Protein AF-A0AAD7HUF7-F1 (afdb_monomer_lite)

Secondary structure (DSSP, 8-state):
-EEE-S---TT--GGGGS-S-SSS-EEE--S-GGGGGGS---PPPPPPHHHHHHHHHHHTT-S-GGGGHHHHHHHHHHTTT-HHHHHHHHHHH-

pLDDT: mean 93.57, std 5.01, range [73.69, 98.06]

Sequence (94 aa):
LLFFDNADDPKMNLNKFFPLCNHGSIIITSRNPGLRVYGEHSPVSDMEEIDAVILLLQSAANKTFEQNLEVAAKIVEELYYLPLAIAQAGAFIS

InterPro domains:
  IPR027417 P-loop containing nucleoside triphosphate hydrolase [SSF52540] (1-93)

Radius of gyration: 18.72 Å; chains: 1; bounding box: 40×18×50 Å

Organism: NCBI:txid1033252

Structure (mmCIF, N/CA/C/O backbone):
data_AF-A0AAD7HUF7-F1
#
_entry.id   AF-A0AAD7HUF7-F1
#
loop_
_atom_site.group_PDB
_atom_site.id
_atom_site.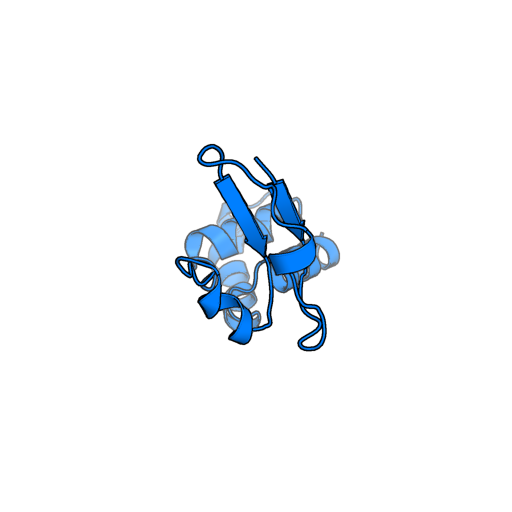type_symbol
_atom_site.label_atom_id
_atom_site.label_alt_id
_atom_site.label_comp_id
_atom_site.label_asym_id
_atom_site.label_entity_id
_atom_site.label_seq_id
_atom_site.pdbx_PDB_ins_code
_atom_site.Cartn_x
_atom_site.Cartn_y
_atom_site.Cartn_z
_atom_site.occupancy
_atom_site.B_iso_or_equiv
_atom_site.auth_seq_id
_atom_site.auth_comp_id
_atom_site.auth_asym_id
_atom_site.auth_atom_id
_atom_site.pdbx_PDB_model_num
ATOM 1 N N . LEU A 1 1 ? 16.411 9.950 -9.266 1.00 93.38 1 LEU A N 1
ATOM 2 C CA . LEU A 1 1 ? 15.223 9.202 -8.808 1.00 93.38 1 LEU A CA 1
ATOM 3 C C . LEU A 1 1 ? 14.046 9.684 -9.635 1.00 93.38 1 LEU A C 1
ATOM 5 O O . LEU A 1 1 ? 13.879 10.893 -9.738 1.00 93.38 1 LEU A O 1
ATOM 9 N N . LEU A 1 2 ? 13.298 8.773 -10.250 1.00 95.62 2 LEU A N 1
ATOM 10 C CA . LEU A 1 2 ? 12.084 9.062 -11.017 1.00 95.62 2 LEU A CA 1
ATOM 11 C C . LEU A 1 2 ? 10.931 8.239 -10.436 1.00 95.62 2 LEU A C 1
ATOM 13 O O . LEU A 1 2 ? 11.134 7.080 -10.077 1.00 95.62 2 LEU A O 1
ATOM 17 N N . PHE A 1 3 ? 9.746 8.836 -10.337 1.00 96.50 3 PHE A N 1
ATOM 18 C CA . PHE A 1 3 ? 8.558 8.185 -9.796 1.00 96.50 3 PHE A CA 1
ATOM 19 C C . PHE A 1 3 ? 7.442 8.195 -10.838 1.00 96.50 3 PHE A C 1
ATOM 21 O O . PHE A 1 3 ? 7.090 9.257 -11.352 1.00 96.50 3 PHE A O 1
ATOM 28 N N . PHE A 1 4 ? 6.894 7.023 -11.135 1.00 96.75 4 PHE A N 1
ATOM 29 C CA . PHE A 1 4 ? 5.648 6.882 -11.875 1.00 96.75 4 PHE A CA 1
ATOM 30 C C . PHE A 1 4 ? 4.569 6.479 -10.884 1.00 96.75 4 PHE A C 1
ATOM 32 O O . PHE A 1 4 ? 4.565 5.344 -10.411 1.00 96.75 4 PHE A O 1
ATOM 39 N N . ASP A 1 5 ? 3.688 7.423 -10.561 1.00 96.06 5 ASP A N 1
ATOM 40 C CA . ASP A 1 5 ? 2.573 7.160 -9.661 1.00 96.06 5 ASP A CA 1
ATOM 41 C C . ASP A 1 5 ? 1.352 6.648 -10.426 1.00 96.06 5 ASP A C 1
ATOM 43 O O . ASP A 1 5 ? 1.012 7.206 -11.472 1.00 96.06 5 ASP A O 1
ATOM 47 N N . ASN A 1 6 ? 0.669 5.637 -9.888 1.00 95.88 6 ASN A N 1
ATOM 48 C CA . ASN A 1 6 ? -0.601 5.120 -10.409 1.00 95.88 6 ASN A CA 1
ATOM 49 C C . ASN A 1 6 ? -0.567 4.809 -11.921 1.00 95.88 6 ASN A C 1
ATOM 51 O O . ASN A 1 6 ? -1.483 5.165 -12.668 1.00 95.88 6 ASN A O 1
ATOM 55 N N . ALA A 1 7 ? 0.502 4.159 -12.394 1.00 96.56 7 ALA A N 1
ATOM 56 C CA . ALA A 1 7 ? 0.754 3.887 -13.812 1.00 96.56 7 ALA A CA 1
ATOM 57 C C . ALA A 1 7 ? -0.125 2.750 -14.379 1.00 96.56 7 ALA A C 1
ATOM 59 O O . ALA A 1 7 ? 0.355 1.751 -14.899 1.00 96.56 7 ALA A O 1
ATOM 60 N N . ASP A 1 8 ? -1.441 2.875 -14.266 1.00 96.12 8 ASP A N 1
ATOM 61 C CA . ASP A 1 8 ? -2.356 1.74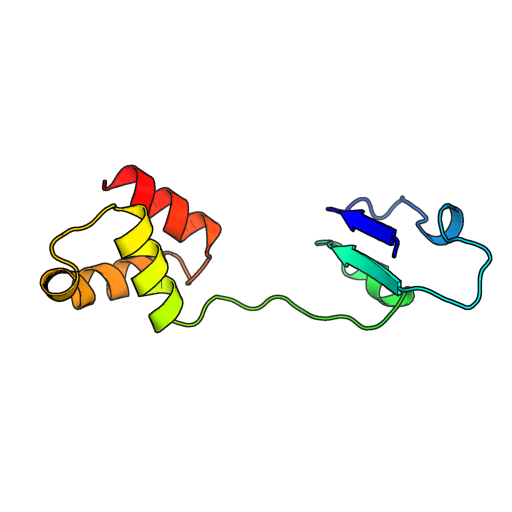2 -14.425 1.00 96.12 8 ASP A CA 1
ATOM 62 C C . ASP A 1 8 ? -2.795 1.463 -15.864 1.00 96.12 8 ASP A C 1
ATOM 64 O O . ASP A 1 8 ? -3.291 0.371 -16.139 1.00 96.12 8 ASP A O 1
ATOM 68 N N . ASP A 1 9 ? -2.624 2.412 -16.789 1.00 95.56 9 ASP A N 1
ATOM 69 C CA . ASP A 1 9 ? -3.041 2.237 -18.183 1.00 95.56 9 ASP A CA 1
ATOM 70 C C . ASP A 1 9 ? -2.145 1.206 -18.900 1.00 95.56 9 ASP A C 1
ATOM 72 O O . ASP A 1 9 ? -0.978 1.497 -19.183 1.00 95.56 9 ASP A O 1
ATOM 76 N N . PRO A 1 10 ? -2.666 0.020 -19.279 1.00 92.31 10 PRO A N 1
ATOM 77 C CA . PRO A 1 10 ? -1.872 -1.010 -19.945 1.00 92.31 10 PRO A CA 1
ATOM 78 C C . PRO A 1 10 ? -1.413 -0.613 -21.354 1.00 92.31 10 PRO A C 1
ATOM 80 O O . PRO A 1 10 ? -0.551 -1.280 -21.924 1.00 92.31 10 PRO A O 1
ATOM 83 N N . LYS A 1 11 ? -1.973 0.451 -21.941 1.00 93.31 11 LYS A N 1
ATOM 84 C CA . LYS A 1 11 ? -1.553 0.976 -23.247 1.00 93.31 11 LYS A CA 1
ATOM 85 C C . LYS A 1 11 ? -0.365 1.933 -23.137 1.00 93.31 11 LYS A C 1
ATOM 87 O O . LYS A 1 11 ? 0.248 2.259 -24.157 1.00 93.31 11 LYS A O 1
ATOM 92 N N . MET A 1 12 ? -0.033 2.397 -21.932 1.00 91.94 12 MET A N 1
ATOM 93 C CA . MET A 1 12 ? 1.065 3.328 -21.720 1.00 91.94 12 MET A CA 1
ATOM 94 C C . MET A 1 12 ? 2.411 2.595 -21.777 1.00 91.94 12 MET A C 1
ATOM 96 O O . MET A 1 12 ? 2.713 1.724 -20.968 1.00 91.94 12 MET A O 1
ATOM 100 N N . ASN A 1 13 ? 3.261 2.984 -22.728 1.00 92.19 13 ASN A N 1
ATOM 101 C CA . ASN A 1 13 ? 4.629 2.478 -22.818 1.00 92.19 13 ASN A CA 1
ATOM 102 C C . ASN A 1 13 ? 5.576 3.353 -21.981 1.00 92.19 13 ASN A C 1
ATOM 104 O O . ASN A 1 13 ? 6.063 4.376 -22.475 1.00 92.19 13 ASN A O 1
ATOM 108 N N . LEU A 1 14 ? 5.843 2.937 -20.738 1.00 94.56 14 LEU A N 1
ATOM 109 C CA . LEU A 1 14 ? 6.667 3.699 -19.792 1.00 94.56 14 LEU A CA 1
ATOM 110 C C . LEU A 1 14 ? 8.125 3.865 -20.238 1.00 94.56 14 LEU A C 1
ATOM 112 O O . LEU A 1 14 ? 8.725 4.897 -19.941 1.00 94.56 14 LEU A O 1
ATOM 116 N N . ASN A 1 15 ? 8.672 2.928 -21.024 1.00 92.44 15 ASN A N 1
ATOM 117 C CA . ASN A 1 15 ? 10.059 2.993 -21.510 1.00 92.44 15 ASN A CA 1
ATOM 118 C C . ASN A 1 15 ? 10.383 4.303 -22.235 1.00 92.44 15 ASN A C 1
ATOM 120 O O . ASN A 1 15 ? 11.528 4.743 -22.231 1.00 92.44 15 ASN A O 1
ATOM 124 N N . LYS A 1 16 ? 9.388 4.937 -22.868 1.00 94.69 16 LYS A N 1
ATOM 125 C CA . LYS A 1 16 ? 9.573 6.205 -23.591 1.00 94.69 16 LYS A CA 1
ATOM 126 C C . LYS A 1 16 ? 9.964 7.369 -22.680 1.00 94.69 16 LYS A C 1
ATOM 128 O O . LYS A 1 16 ? 10.475 8.369 -23.170 1.00 94.69 16 LYS A O 1
ATOM 133 N N . PHE A 1 17 ? 9.703 7.242 -21.385 1.00 94.06 17 PHE A N 1
ATOM 134 C CA . PHE A 1 17 ? 9.978 8.259 -20.379 1.00 94.06 17 PHE A CA 1
ATOM 135 C C . PHE A 1 17 ? 11.208 7.917 -19.530 1.00 94.06 17 PHE A C 1
ATOM 137 O O . PHE A 1 17 ? 11.564 8.686 -18.638 1.00 94.06 17 PHE A O 1
ATOM 144 N N . PHE A 1 18 ? 11.854 6.771 -19.773 1.00 95.19 18 PHE A N 1
ATOM 145 C CA . PHE A 1 18 ? 13.028 6.374 -19.006 1.00 95.19 18 PHE A CA 1
ATOM 146 C C . PHE A 1 18 ? 14.231 7.237 -19.408 1.00 95.19 18 PHE A C 1
ATOM 148 O O . PHE A 1 18 ? 14.476 7.442 -20.601 1.00 95.19 18 PHE A O 1
ATOM 155 N N . PRO A 1 19 ? 14.996 7.757 -18.435 1.00 94.69 19 PRO A N 1
ATOM 156 C CA . PRO A 1 19 ? 16.182 8.537 -18.731 1.00 94.69 19 PRO A CA 1
ATOM 157 C C . PRO A 1 19 ? 17.262 7.650 -19.358 1.00 94.69 19 PRO A C 1
ATOM 159 O O . PRO A 1 19 ? 17.474 6.508 -18.952 1.00 94.69 19 PRO A O 1
ATOM 162 N N . LEU A 1 20 ? 17.993 8.201 -20.326 1.00 92.88 20 LEU A N 1
ATOM 163 C CA . LEU A 1 20 ? 19.161 7.556 -20.925 1.00 92.88 20 LEU A CA 1
ATOM 164 C C . LEU A 1 20 ? 20.381 7.720 -20.003 1.00 92.88 20 LEU A C 1
ATOM 166 O O . LEU A 1 20 ? 21.332 8.431 -20.324 1.00 92.88 20 LEU A O 1
ATOM 170 N N . CYS A 1 21 ? 20.337 7.102 -18.826 1.00 90.81 21 CYS A N 1
ATOM 171 C CA . CYS A 1 21 ? 21.437 7.081 -17.867 1.00 90.81 21 CYS A CA 1
ATOM 172 C C . CYS A 1 21 ? 21.599 5.693 -17.238 1.00 90.81 21 CYS A C 1
ATOM 174 O O . CYS A 1 21 ? 20.690 4.870 -17.242 1.00 90.81 21 CYS A O 1
ATOM 176 N N . ASN A 1 22 ? 22.784 5.431 -16.692 1.00 89.44 22 ASN A N 1
ATOM 177 C CA . ASN A 1 22 ? 23.132 4.183 -16.007 1.00 89.44 22 ASN A CA 1
ATOM 178 C C . ASN A 1 22 ? 23.054 4.296 -14.474 1.00 89.44 22 ASN A C 1
ATOM 180 O O . ASN A 1 22 ? 23.568 3.434 -13.766 1.00 89.44 22 ASN A O 1
ATOM 184 N N . HIS A 1 23 ? 22.483 5.386 -13.962 1.00 93.56 23 HIS A N 1
ATOM 185 C CA . HIS A 1 23 ? 22.428 5.690 -12.538 1.00 93.56 23 HIS A CA 1
ATOM 186 C C . HIS A 1 23 ? 21.056 6.235 -12.142 1.00 93.56 23 HIS A C 1
ATOM 188 O O . HIS A 1 23 ? 20.350 6.845 -12.944 1.00 93.56 23 HIS A O 1
ATOM 194 N N . GLY A 1 24 ? 20.729 6.074 -10.861 1.00 93.06 24 GLY A N 1
ATOM 195 C CA . GLY A 1 24 ? 19.443 6.452 -10.289 1.00 93.06 24 GLY A CA 1
ATOM 196 C C . GLY A 1 24 ? 18.435 5.306 -10.304 1.00 93.06 24 GLY A C 1
ATOM 197 O O . GLY A 1 24 ? 18.617 4.299 -10.978 1.00 93.06 24 GLY A O 1
ATOM 198 N N . SER A 1 25 ? 17.372 5.480 -9.526 1.00 94.75 25 SER A N 1
ATOM 199 C CA . SER A 1 25 ? 16.293 4.499 -9.402 1.00 94.75 25 SER A CA 1
ATOM 200 C C . SER A 1 25 ? 15.013 5.026 -10.039 1.00 94.75 25 SER A C 1
ATOM 202 O O . SER A 1 25 ? 14.758 6.237 -10.023 1.00 94.75 25 SER A O 1
ATOM 204 N N . ILE A 1 26 ? 14.208 4.106 -10.562 1.00 95.88 26 ILE A N 1
ATOM 205 C CA . ILE A 1 26 ? 12.831 4.347 -10.983 1.00 95.88 26 ILE A CA 1
ATOM 206 C C . ILE A 1 26 ? 11.941 3.562 -10.024 1.00 95.88 26 ILE A C 1
ATOM 208 O O . ILE A 1 26 ? 12.177 2.376 -9.808 1.00 95.88 26 ILE A O 1
ATOM 212 N N . ILE A 1 27 ? 10.945 4.221 -9.444 1.00 96.94 27 ILE A N 1
ATOM 213 C CA . ILE A 1 27 ? 9.902 3.566 -8.654 1.00 96.94 27 ILE A CA 1
ATOM 214 C C . ILE A 1 27 ? 8.592 3.727 -9.414 1.00 96.94 27 ILE A C 1
ATOM 216 O O . ILE A 1 27 ? 8.274 4.816 -9.892 1.00 96.94 27 ILE A O 1
ATOM 220 N N . ILE A 1 28 ? 7.859 2.629 -9.547 1.00 96.94 28 ILE A N 1
ATOM 221 C CA . ILE A 1 28 ? 6.584 2.574 -10.255 1.00 96.94 28 ILE A CA 1
ATOM 222 C C . ILE A 1 28 ? 5.553 2.019 -9.279 1.00 96.94 28 ILE A C 1
ATOM 224 O O . ILE A 1 28 ? 5.696 0.886 -8.823 1.00 96.94 28 ILE A O 1
ATOM 228 N N . THR A 1 29 ? 4.518 2.793 -8.967 1.00 97.12 29 THR A N 1
ATOM 229 C CA . THR A 1 29 ? 3.332 2.293 -8.262 1.00 97.12 29 THR A CA 1
ATOM 230 C C . THR A 1 29 ? 2.239 2.030 -9.288 1.00 97.12 29 THR A C 1
ATOM 232 O O . THR A 1 29 ? 1.970 2.850 -10.170 1.00 97.12 29 THR A O 1
ATOM 235 N N . SER A 1 30 ? 1.632 0.845 -9.236 1.00 96.06 30 SER A N 1
ATOM 236 C CA . SER A 1 30 ? 0.562 0.486 -10.161 1.00 96.06 30 SER A CA 1
ATOM 237 C C . SER A 1 30 ? -0.233 -0.732 -9.697 1.00 96.06 30 SER A C 1
ATOM 239 O O . SER A 1 30 ? 0.290 -1.620 -9.028 1.00 96.06 30 SER A O 1
ATOM 241 N N . ARG A 1 31 ? -1.491 -0.796 -10.133 1.00 95.19 31 ARG A N 1
ATOM 242 C CA . ARG A 1 31 ? -2.370 -1.971 -10.108 1.00 95.19 31 ARG A CA 1
ATOM 243 C C . ARG A 1 31 ? -2.220 -2.850 -11.356 1.00 95.19 31 ARG A C 1
ATOM 245 O O . ARG A 1 31 ? -2.822 -3.917 -11.417 1.00 95.19 31 ARG A O 1
ATOM 252 N N . ASN A 1 32 ? -1.445 -2.423 -12.356 1.00 94.69 32 ASN A N 1
ATOM 253 C CA . ASN A 1 32 ? -1.197 -3.161 -13.591 1.00 94.69 32 ASN A CA 1
ATOM 254 C C . ASN A 1 32 ? -0.023 -4.151 -13.417 1.00 94.69 32 ASN A C 1
ATOM 256 O O . ASN A 1 32 ? 1.142 -3.741 -13.447 1.00 94.69 32 ASN A O 1
ATOM 260 N N . PRO A 1 33 ? -0.279 -5.472 -13.325 1.00 91.69 33 PRO A N 1
ATOM 261 C CA . PRO A 1 33 ? 0.784 -6.465 -13.163 1.00 91.69 33 PRO A CA 1
ATOM 262 C C . PRO A 1 33 ? 1.680 -6.595 -14.405 1.00 91.69 33 PRO A C 1
ATOM 264 O O . PRO A 1 33 ? 2.762 -7.172 -14.316 1.00 91.69 33 PRO A O 1
ATOM 267 N N . GLY A 1 34 ? 1.272 -6.058 -15.560 1.00 92.94 34 GLY A N 1
ATOM 268 C CA . GLY A 1 34 ? 2.074 -6.062 -16.783 1.00 92.94 34 GLY A CA 1
ATOM 269 C C . GLY A 1 34 ? 3.354 -5.231 -16.679 1.00 92.94 34 GLY A C 1
ATOM 270 O O . GLY A 1 34 ? 4.306 -5.493 -17.408 1.00 92.94 34 GLY A O 1
ATOM 271 N N . LEU A 1 35 ? 3.427 -4.281 -15.741 1.00 94.31 35 LEU A N 1
ATOM 272 C CA . LEU A 1 35 ? 4.609 -3.434 -15.547 1.00 94.31 35 LEU A CA 1
ATOM 273 C C . LEU A 1 35 ? 5.781 -4.145 -14.862 1.00 94.31 35 LEU A C 1
ATOM 275 O O . LEU A 1 35 ? 6.883 -3.604 -14.830 1.00 94.31 35 LEU A O 1
ATOM 279 N N . ARG A 1 36 ? 5.584 -5.382 -14.385 1.00 92.62 36 ARG A N 1
ATOM 280 C CA . ARG A 1 36 ? 6.650 -6.230 -13.820 1.00 92.62 36 ARG A CA 1
ATOM 281 C C . ARG A 1 36 ? 7.808 -6.472 -14.792 1.00 92.62 36 ARG A C 1
ATOM 283 O O . ARG A 1 36 ? 8.900 -6.816 -14.368 1.00 92.62 36 ARG A O 1
ATOM 290 N N . VAL A 1 37 ? 7.594 -6.267 -16.092 1.00 93.06 37 VAL A N 1
ATOM 291 C CA . VAL A 1 37 ? 8.658 -6.335 -17.106 1.00 93.06 37 VAL A CA 1
ATOM 292 C C . VAL A 1 37 ? 9.740 -5.261 -16.926 1.00 93.06 37 VAL A C 1
ATOM 294 O O . VAL A 1 37 ? 10.821 -5.403 -17.489 1.00 93.06 37 VAL A O 1
ATOM 297 N N . TYR A 1 38 ? 9.460 -4.192 -16.173 1.00 92.62 38 TYR A N 1
ATOM 298 C CA . TYR A 1 38 ? 10.363 -3.053 -16.000 1.00 92.62 38 TYR A CA 1
ATOM 299 C C . TYR A 1 38 ? 11.283 -3.148 -14.775 1.00 92.62 38 TYR A C 1
ATOM 301 O O . TYR A 1 38 ? 12.185 -2.322 -14.651 1.00 92.62 38 TYR A O 1
ATOM 309 N N . GLY A 1 39 ? 11.100 -4.126 -13.883 1.00 92.06 39 GLY A N 1
ATOM 310 C CA . GLY A 1 39 ? 11.944 -4.262 -12.696 1.00 92.06 39 GLY A CA 1
ATOM 311 C C . GLY A 1 39 ? 11.416 -5.255 -11.665 1.00 92.06 39 GLY A C 1
ATOM 312 O O . GLY A 1 39 ? 10.473 -6.003 -11.918 1.00 92.06 39 GLY A O 1
ATOM 313 N N . GLU A 1 40 ? 12.040 -5.254 -10.487 1.00 94.25 40 GLU A N 1
ATOM 314 C CA . GLU A 1 40 ? 11.581 -6.059 -9.354 1.00 94.25 40 GLU A CA 1
ATOM 315 C C . GLU A 1 40 ? 10.213 -5.585 -8.855 1.00 94.25 40 GLU A C 1
ATOM 317 O O . GLU A 1 40 ? 9.917 -4.391 -8.801 1.00 94.25 40 GLU A O 1
ATOM 322 N N . HIS A 1 41 ? 9.369 -6.545 -8.489 1.00 93.38 41 HIS A N 1
ATOM 323 C CA . HIS A 1 41 ? 8.006 -6.294 -8.048 1.00 93.38 41 HIS A CA 1
ATOM 324 C C . HIS A 1 41 ? 7.871 -6.523 -6.548 1.00 93.38 41 HIS A C 1
ATOM 326 O O . HIS A 1 41 ? 8.047 -7.646 -6.074 1.00 93.38 41 HIS A O 1
ATOM 332 N N . SER A 1 42 ? 7.453 -5.478 -5.841 1.00 93.81 42 SER A N 1
ATOM 333 C CA . SER A 1 42 ? 7.162 -5.515 -4.410 1.00 93.81 42 SER A CA 1
ATOM 334 C C . SER A 1 42 ? 5.648 -5.423 -4.200 1.00 93.81 42 SER A C 1
ATOM 336 O O . SER A 1 42 ? 5.105 -4.319 -4.273 1.00 93.81 42 SER A O 1
ATOM 338 N N . PRO A 1 43 ? 4.934 -6.551 -4.003 1.00 92.12 43 PRO A N 1
ATOM 339 C CA . PRO A 1 43 ? 3.510 -6.503 -3.689 1.00 92.12 43 PRO A CA 1
ATOM 340 C C . PRO A 1 43 ? 3.293 -5.781 -2.356 1.00 92.12 43 PRO A C 1
ATOM 342 O O . PRO A 1 43 ? 4.018 -6.026 -1.394 1.00 92.12 43 PRO A O 1
ATOM 345 N N . VAL A 1 44 ? 2.278 -4.922 -2.301 1.00 91.25 44 VAL A N 1
ATOM 346 C CA . VAL A 1 44 ? 1.791 -4.346 -1.044 1.00 91.25 44 VAL A CA 1
ATOM 347 C C . VAL A 1 44 ? 0.746 -5.309 -0.489 1.00 91.25 44 VAL A C 1
ATOM 349 O O . VAL A 1 44 ? -0.252 -5.569 -1.161 1.00 91.25 44 VAL A O 1
ATOM 352 N N . SER A 1 45 ? 1.021 -5.890 0.676 1.00 90.69 45 SER A N 1
ATOM 353 C CA . SER A 1 45 ? 0.094 -6.767 1.393 1.00 90.69 45 SER A CA 1
ATOM 354 C C . SER A 1 45 ? -0.907 -5.963 2.219 1.00 90.69 45 SER A C 1
ATOM 356 O O . SER A 1 45 ? -0.768 -4.747 2.377 1.00 90.69 45 SER A O 1
ATOM 358 N N . ASP A 1 46 ? -1.889 -6.667 2.776 1.00 91.81 46 ASP A N 1
ATOM 359 C CA . ASP A 1 46 ? -2.776 -6.114 3.793 1.00 91.81 46 ASP A CA 1
ATOM 360 C C . ASP A 1 46 ? -1.983 -5.692 5.041 1.00 91.81 46 ASP A C 1
ATOM 362 O 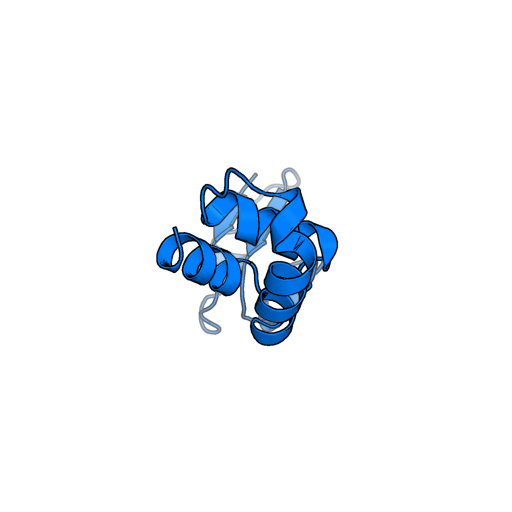O . ASP A 1 46 ? -0.822 -6.078 5.233 1.00 91.81 46 ASP A O 1
ATOM 366 N N . MET A 1 47 ? -2.607 -4.852 5.866 1.00 96.19 47 MET A N 1
ATOM 367 C C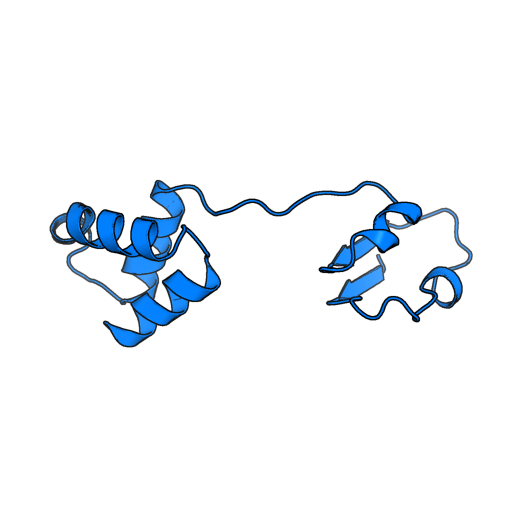A . MET A 1 47 ? -2.009 -4.368 7.106 1.00 96.19 47 MET A CA 1
ATOM 368 C C . MET A 1 47 ? -2.043 -5.458 8.180 1.00 96.19 47 MET A C 1
ATOM 370 O O . MET A 1 47 ? -3.014 -6.202 8.286 1.00 96.19 47 MET A O 1
ATOM 374 N N . GLU A 1 48 ? -1.000 -5.529 9.005 1.00 97.38 48 GLU A N 1
ATOM 375 C CA . GLU A 1 48 ? -0.996 -6.388 10.191 1.00 97.38 48 GLU A CA 1
ATOM 376 C C . GLU A 1 48 ? -2.131 -5.985 11.144 1.00 97.38 48 GLU A C 1
ATOM 378 O O . GLU A 1 48 ? -2.427 -4.799 11.304 1.00 97.38 48 GLU A O 1
ATOM 383 N N . GLU A 1 49 ? -2.750 -6.960 11.813 1.00 96.12 49 GLU A N 1
ATOM 384 C CA . GLU A 1 49 ? -3.927 -6.737 12.668 1.00 96.12 49 GLU A CA 1
ATOM 385 C C . GLU A 1 49 ? -3.690 -5.637 13.717 1.00 96.12 49 GLU A C 1
ATOM 387 O O . GLU A 1 49 ? -4.526 -4.752 13.905 1.00 96.12 49 GLU A O 1
ATOM 392 N N . ILE A 1 50 ? -2.525 -5.653 14.370 1.00 95.75 50 ILE A N 1
ATOM 393 C CA . ILE A 1 50 ? -2.169 -4.676 15.408 1.00 95.75 50 ILE A CA 1
ATOM 394 C C . ILE A 1 50 ? -2.096 -3.261 14.820 1.00 95.75 50 ILE A C 1
ATOM 396 O O . ILE A 1 50 ? -2.657 -2.325 15.395 1.00 95.75 50 ILE A O 1
ATOM 400 N N . ASP A 1 51 ? -1.451 -3.102 13.664 1.00 96.88 51 ASP A N 1
ATOM 401 C CA . ASP A 1 51 ? -1.323 -1.808 12.990 1.00 96.88 51 ASP A CA 1
ATOM 402 C C . ASP A 1 51 ? -2.682 -1.315 12.477 1.00 96.88 51 ASP A C 1
ATOM 404 O O . ASP A 1 51 ? -2.989 -0.125 12.570 1.00 96.88 51 ASP A O 1
ATOM 408 N N . ALA A 1 52 ? -3.534 -2.232 12.015 1.00 97.44 52 ALA A N 1
ATOM 409 C CA . ALA A 1 52 ? -4.895 -1.944 11.589 1.00 97.44 52 ALA A CA 1
ATOM 410 C C . ALA A 1 52 ? -5.751 -1.415 12.753 1.00 97.44 52 ALA A C 1
ATOM 412 O O . ALA A 1 52 ? -6.416 -0.383 12.615 1.00 97.44 52 ALA A O 1
ATOM 413 N N . VAL A 1 53 ? -5.702 -2.069 13.920 1.00 96.44 53 VAL A N 1
ATOM 414 C CA . VAL A 1 53 ? -6.395 -1.616 15.140 1.00 96.44 53 VAL A CA 1
ATOM 415 C C . VAL A 1 53 ? -5.890 -0.241 15.577 1.00 96.44 53 VAL A C 1
ATOM 417 O O . VAL A 1 53 ? -6.695 0.645 15.883 1.00 96.44 53 VAL A O 1
ATOM 420 N N . ILE A 1 54 ? -4.569 -0.035 15.572 1.00 95.44 54 ILE A N 1
ATOM 421 C CA . ILE A 1 54 ? -3.958 1.259 15.895 1.00 95.44 54 ILE A CA 1
ATOM 422 C C . ILE A 1 54 ? -4.470 2.340 14.935 1.00 95.44 54 ILE A C 1
ATOM 424 O O . ILE A 1 54 ? -4.914 3.393 15.398 1.00 95.44 54 ILE A O 1
ATOM 428 N N . LEU A 1 55 ? -4.466 2.076 13.624 1.00 96.75 55 LEU A 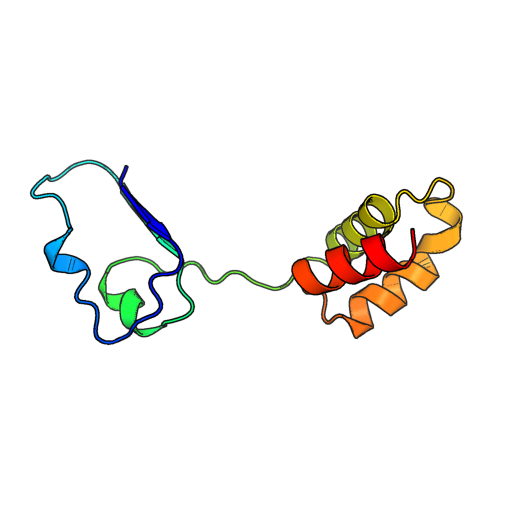N 1
ATOM 429 C CA . LEU A 1 55 ? -4.940 3.012 12.606 1.00 96.75 55 LEU A CA 1
ATOM 430 C C . LEU A 1 55 ? -6.408 3.395 12.827 1.00 96.75 55 LEU A C 1
ATOM 432 O O . LEU A 1 55 ? -6.738 4.580 12.746 1.00 96.75 55 LEU A O 1
ATOM 436 N N . LEU A 1 56 ? -7.282 2.429 13.131 1.00 96.81 56 LEU A N 1
ATOM 437 C CA . LEU A 1 56 ? -8.700 2.694 13.388 1.00 96.81 56 LEU A CA 1
ATOM 438 C C . LEU A 1 56 ? -8.886 3.629 14.586 1.00 96.81 56 LEU A C 1
ATOM 440 O O . LEU A 1 56 ? -9.575 4.645 14.487 1.00 96.81 56 LEU A O 1
ATOM 444 N N . LEU A 1 57 ? -8.254 3.300 15.715 1.00 94.75 57 LEU A N 1
ATOM 445 C CA . LEU A 1 57 ? -8.397 4.051 16.962 1.00 94.75 57 LEU A CA 1
ATOM 446 C C . LEU A 1 57 ? -7.796 5.459 16.858 1.00 94.75 57 LEU A C 1
ATOM 448 O O . LEU A 1 57 ? -8.373 6.412 17.388 1.00 94.75 57 LEU A O 1
ATOM 452 N N . GLN A 1 58 ? -6.678 5.603 16.140 1.00 93.88 58 GLN A N 1
ATOM 453 C CA . GLN A 1 58 ? -6.086 6.904 15.829 1.00 93.88 58 GLN A CA 1
ATOM 454 C C . GLN A 1 58 ? -6.997 7.737 14.922 1.00 93.88 58 GLN A C 1
ATOM 456 O O . GLN A 1 58 ? -7.236 8.910 15.210 1.00 93.88 58 GLN A O 1
ATOM 461 N N . SER A 1 59 ? -7.538 7.131 13.863 1.00 94.69 59 SER A N 1
ATOM 462 C CA . SER A 1 59 ? -8.431 7.804 12.909 1.00 94.69 59 SER A CA 1
ATOM 463 C C . SER A 1 59 ? -9.746 8.246 13.559 1.00 94.69 59 SER A C 1
ATOM 465 O O . SER A 1 59 ? -10.289 9.280 13.187 1.00 94.69 59 SER A O 1
ATOM 467 N N . ALA A 1 60 ? -10.216 7.510 14.570 1.00 93.44 60 ALA A N 1
ATOM 468 C CA . ALA A 1 60 ? -11.390 7.848 15.374 1.00 93.44 60 ALA A CA 1
ATOM 469 C C . ALA A 1 60 ? -11.129 8.891 16.481 1.00 93.44 60 ALA A C 1
ATOM 471 O O . ALA A 1 60 ? -12.027 9.178 17.267 1.00 93.44 60 ALA A O 1
ATOM 472 N N . ALA A 1 61 ? -9.903 9.425 16.607 1.00 88.12 61 ALA A N 1
ATOM 473 C CA . ALA A 1 61 ? -9.494 10.318 17.701 1.00 88.12 61 ALA A CA 1
ATOM 474 C C . ALA A 1 61 ? -9.861 9.779 19.105 1.00 88.12 61 ALA A C 1
ATOM 476 O O . ALA A 1 61 ? -10.171 10.535 20.035 1.00 88.12 61 ALA A O 1
ATOM 477 N N . ASN A 1 62 ? -9.835 8.452 19.262 1.00 76.06 62 ASN A N 1
ATOM 478 C CA . ASN A 1 62 ? -10.408 7.777 20.414 1.00 76.06 62 ASN A CA 1
ATOM 479 C C . ASN A 1 62 ? -9.514 7.930 21.658 1.00 76.06 62 ASN A C 1
ATOM 481 O O . ASN A 1 62 ? -8.400 7.408 21.719 1.00 76.06 62 ASN A O 1
ATOM 485 N N . LYS A 1 63 ? -10.019 8.629 22.683 1.00 73.69 63 LYS A N 1
ATOM 486 C CA . LYS A 1 63 ? -9.304 8.865 23.953 1.00 73.69 63 LYS A CA 1
ATOM 487 C C . LYS A 1 63 ? -9.320 7.661 24.899 1.00 73.69 63 LYS A C 1
ATOM 489 O O . LYS A 1 63 ? -8.545 7.641 25.851 1.00 73.69 63 LYS A O 1
ATOM 494 N N . THR A 1 64 ? -10.185 6.677 24.663 1.00 76.88 64 THR A N 1
ATOM 495 C CA . THR A 1 64 ? -10.314 5.451 25.462 1.00 76.88 64 THR A CA 1
ATOM 496 C C . THR A 1 64 ? -9.805 4.243 24.677 1.00 76.88 64 THR A C 1
ATOM 498 O O . THR A 1 64 ? -10.501 3.245 24.491 1.00 76.88 64 THR A O 1
ATOM 501 N N . PHE A 1 65 ? -8.553 4.352 24.218 1.00 76.56 65 PHE A N 1
ATOM 502 C CA . PHE A 1 65 ? -7.861 3.369 23.377 1.00 76.56 65 PHE A CA 1
ATOM 503 C C . PHE A 1 65 ? -7.963 1.938 23.931 1.00 76.56 65 PHE A C 1
ATOM 505 O O . PHE A 1 65 ? -8.398 1.033 23.229 1.00 76.56 65 PHE A O 1
ATOM 512 N N . GLU A 1 66 ? -7.656 1.749 25.217 1.00 78.81 66 GLU A N 1
ATOM 513 C CA . GLU A 1 66 ? -7.629 0.429 25.866 1.00 78.81 66 GLU A CA 1
ATOM 514 C C . GLU A 1 66 ? -9.014 -0.225 25.985 1.00 78.81 66 GLU A C 1
ATOM 516 O O . GLU A 1 66 ? -9.134 -1.442 25.890 1.00 78.81 66 GLU A O 1
ATOM 521 N N . GLN A 1 67 ? -10.074 0.571 26.160 1.00 86.06 67 GLN A N 1
ATOM 522 C CA . GLN A 1 67 ? -11.436 0.056 26.357 1.00 86.06 67 GLN A CA 1
ATOM 523 C C . GLN A 1 67 ? -12.061 -0.462 25.058 1.00 86.06 67 GLN A C 1
ATOM 525 O O . GLN A 1 67 ? -12.990 -1.264 25.102 1.00 86.06 67 GLN A O 1
ATOM 530 N N . ASN A 1 68 ? -11.559 -0.005 23.910 1.00 88.44 68 ASN A N 1
ATOM 531 C CA . ASN A 1 68 ? -12.159 -0.261 22.604 1.00 88.44 68 ASN A CA 1
ATOM 532 C C . ASN A 1 68 ? -11.367 -1.253 21.746 1.00 88.44 68 ASN A C 1
ATOM 534 O O . ASN A 1 68 ? -11.764 -1.495 20.610 1.00 88.44 68 ASN A O 1
ATOM 538 N N . LEU A 1 69 ? -10.287 -1.847 22.268 1.00 91.81 69 LEU A N 1
ATOM 539 C CA . LEU A 1 69 ? -9.421 -2.759 21.508 1.00 91.81 69 LEU A CA 1
ATOM 540 C C . LEU A 1 69 ? -10.192 -3.931 20.887 1.00 91.81 69 LEU A C 1
ATOM 542 O O . LEU A 1 69 ? -10.051 -4.188 19.697 1.00 91.81 69 LEU A O 1
ATOM 546 N N . GLU A 1 70 ? -11.045 -4.609 21.661 1.00 93.56 70 GLU A N 1
ATOM 547 C CA . GLU A 1 70 ? -11.777 -5.787 21.169 1.00 93.56 70 GLU A CA 1
ATOM 548 C C . GLU A 1 70 ? -12.806 -5.425 20.085 1.00 93.56 70 GLU A C 1
ATOM 550 O O . GLU A 1 70 ? -13.000 -6.161 19.119 1.00 93.56 70 GLU A O 1
ATOM 555 N N . VAL A 1 71 ? -13.470 -4.274 20.225 1.00 94.12 71 VAL A N 1
ATOM 556 C CA . VAL A 1 71 ? -14.437 -3.795 19.227 1.00 94.12 71 VAL A CA 1
ATOM 557 C C . VAL A 1 71 ? -13.709 -3.326 17.970 1.00 94.12 71 VAL A C 1
ATOM 559 O O . VAL A 1 71 ? -14.141 -3.635 16.863 1.00 94.12 71 VAL A O 1
ATOM 562 N N . ALA A 1 72 ? -12.582 -2.630 18.131 1.00 95.44 72 ALA A N 1
ATOM 563 C CA . ALA A 1 72 ? -11.742 -2.193 17.026 1.00 95.44 72 ALA A CA 1
ATOM 564 C C . ALA A 1 72 ? -11.199 -3.381 16.221 1.00 95.44 72 ALA A C 1
ATOM 566 O O . ALA A 1 72 ? -11.262 -3.335 14.997 1.00 95.44 72 ALA A O 1
ATOM 567 N N . ALA A 1 73 ? -10.757 -4.454 16.888 1.00 96.94 73 ALA A N 1
ATOM 568 C CA . ALA A 1 73 ? -10.300 -5.687 16.242 1.00 96.94 73 ALA A CA 1
ATOM 569 C C . ALA A 1 73 ? -11.369 -6.281 15.308 1.00 96.94 73 ALA A C 1
ATOM 571 O O . ALA A 1 73 ? -11.096 -6.540 14.138 1.00 96.94 73 ALA A O 1
ATOM 572 N N . LYS A 1 74 ? -12.618 -6.386 15.782 1.00 97.88 74 LYS A N 1
ATOM 573 C CA . LYS A 1 74 ? -13.747 -6.882 14.972 1.00 97.88 74 LYS A CA 1
ATOM 574 C C . LYS A 1 74 ? -14.037 -5.986 13.767 1.00 97.88 74 LYS A C 1
ATOM 576 O O . LYS A 1 74 ? -14.341 -6.478 12.689 1.00 97.88 74 LYS A O 1
ATOM 581 N N . ILE A 1 75 ? -13.938 -4.666 13.931 1.00 96.75 75 ILE A N 1
ATOM 582 C CA . ILE A 1 75 ? -14.154 -3.727 12.822 1.00 96.75 75 ILE A CA 1
ATOM 583 C C . ILE A 1 75 ? -13.057 -3.879 11.765 1.00 96.75 75 ILE A C 1
ATOM 585 O O . ILE A 1 75 ? -13.367 -3.916 10.579 1.00 96.75 75 ILE A O 1
ATOM 589 N N . VAL A 1 76 ? -11.783 -3.953 12.160 1.00 97.75 76 VAL A N 1
ATOM 590 C CA . VAL A 1 76 ? -10.694 -4.047 11.175 1.00 97.75 76 VAL A CA 1
ATOM 591 C C . VAL A 1 76 ? -10.673 -5.390 10.446 1.00 97.75 76 VAL A C 1
ATOM 593 O O . VAL A 1 76 ? -10.320 -5.411 9.267 1.00 97.75 76 VAL A O 1
ATOM 596 N N . GLU A 1 77 ? -11.117 -6.469 11.099 1.00 98.00 77 GLU A N 1
ATOM 597 C CA . GLU A 1 77 ? -11.344 -7.780 10.476 1.00 98.00 77 GLU A CA 1
ATOM 598 C C . GLU A 1 77 ? -12.416 -7.696 9.374 1.00 98.00 77 GLU A C 1
ATOM 600 O O . GLU A 1 77 ? -12.165 -8.100 8.239 1.00 98.00 77 GLU A O 1
ATOM 605 N N . GLU A 1 78 ? -13.568 -7.074 9.655 1.00 98.06 78 GLU A N 1
ATOM 606 C CA . GLU A 1 78 ? -14.640 -6.855 8.663 1.00 98.06 78 GLU A CA 1
ATOM 607 C C . GLU A 1 78 ? -14.216 -5.932 7.506 1.00 98.06 78 GLU A C 1
ATOM 609 O O . GLU A 1 78 ? -14.756 -5.998 6.401 1.00 98.06 78 GLU A O 1
ATOM 614 N N . LEU A 1 79 ? -13.227 -5.066 7.738 1.00 97.56 79 LEU A N 1
ATOM 615 C CA . LEU A 1 79 ? -12.642 -4.190 6.720 1.00 97.56 79 LEU A CA 1
ATOM 616 C C . LEU A 1 79 ? -11.451 -4.829 5.995 1.00 97.56 79 LEU A C 1
ATOM 618 O O . LEU A 1 79 ? -10.747 -4.136 5.253 1.00 97.56 79 LEU A O 1
ATOM 622 N N . TYR A 1 80 ? -11.231 -6.132 6.193 1.00 97.06 80 TYR A N 1
ATOM 623 C CA . TYR A 1 80 ? -10.166 -6.916 5.568 1.00 97.06 80 TYR A CA 1
ATOM 624 C C . TYR A 1 80 ? -8.776 -6.304 5.755 1.00 97.06 80 TYR A C 1
ATOM 626 O O . TYR A 1 80 ? -7.924 -6.404 4.876 1.00 97.06 80 TYR A O 1
ATOM 634 N N . TYR A 1 81 ? -8.559 -5.611 6.874 1.00 97.69 81 TYR A N 1
ATOM 635 C CA . TYR A 1 81 ? -7.298 -4.937 7.182 1.00 97.69 81 TYR A CA 1
ATOM 636 C C . TYR A 1 81 ? -6.837 -3.935 6.102 1.00 97.69 81 TYR A C 1
ATOM 638 O O . TYR A 1 81 ? -5.655 -3.594 6.014 1.00 97.69 81 TYR A O 1
ATOM 646 N N . LEU A 1 82 ? -7.765 -3.429 5.276 1.00 97.38 82 LEU A N 1
ATOM 647 C CA . LEU A 1 82 ? -7.464 -2.477 4.210 1.00 97.38 82 LEU A CA 1
ATOM 648 C C . LEU A 1 82 ? -7.281 -1.072 4.801 1.00 97.38 82 LEU A C 1
ATOM 650 O O . LEU A 1 82 ? -8.263 -0.478 5.264 1.00 97.38 82 LEU A O 1
ATOM 654 N N . PRO A 1 83 ? -6.079 -0.465 4.722 1.00 96.75 83 PRO A N 1
ATOM 655 C CA . PRO A 1 83 ? -5.793 0.796 5.414 1.00 96.75 83 PRO A CA 1
ATOM 656 C C . PRO A 1 83 ? -6.750 1.931 5.043 1.00 96.75 83 PRO A C 1
ATOM 658 O O . PRO A 1 83 ? -7.180 2.699 5.901 1.00 96.75 83 PRO A O 1
ATOM 661 N N . LEU A 1 84 ? -7.124 2.020 3.761 1.00 96.12 84 LEU A N 1
ATOM 662 C CA . LEU A 1 84 ? -8.053 3.043 3.284 1.00 96.12 84 LEU A CA 1
ATOM 663 C C . LEU A 1 84 ? -9.454 2.872 3.886 1.00 96.12 84 LEU A C 1
ATOM 665 O O . LEU A 1 84 ? -10.052 3.857 4.313 1.00 96.12 84 LEU A O 1
ATOM 669 N N . ALA A 1 85 ? -9.965 1.640 3.935 1.00 97.62 85 ALA A N 1
ATOM 670 C CA . ALA A 1 85 ? -11.284 1.353 4.491 1.00 97.62 85 ALA A CA 1
ATOM 671 C C . ALA A 1 85 ? -11.311 1.629 6.002 1.00 97.62 85 ALA A C 1
ATOM 673 O O . ALA A 1 85 ? -12.249 2.242 6.508 1.00 97.62 85 ALA A O 1
ATOM 674 N N . ILE A 1 86 ? -10.238 1.260 6.706 1.00 98.06 86 ILE A N 1
ATOM 675 C CA . ILE A 1 86 ? -10.069 1.506 8.141 1.00 98.06 86 ILE A CA 1
ATOM 676 C C . ILE A 1 86 ? -10.030 3.001 8.454 1.00 98.06 86 ILE A C 1
ATOM 678 O O . ILE A 1 86 ? -10.753 3.459 9.337 1.00 98.06 86 ILE A O 1
ATOM 682 N N . ALA A 1 87 ? -9.219 3.775 7.728 1.00 97.44 87 ALA A N 1
ATOM 683 C CA . ALA A 1 87 ? -9.123 5.217 7.939 1.00 97.44 87 ALA A CA 1
ATOM 684 C C . ALA A 1 87 ? -10.476 5.913 7.705 1.00 97.44 87 ALA A C 1
ATOM 686 O O . ALA A 1 87 ? -10.864 6.794 8.472 1.00 97.44 87 ALA A O 1
ATOM 687 N N . GLN A 1 88 ? -11.223 5.481 6.682 1.00 97.88 88 GLN A N 1
ATOM 688 C CA . GLN A 1 88 ? -12.575 5.975 6.411 1.00 97.88 88 GLN A CA 1
ATOM 689 C C . GLN A 1 88 ? -13.560 5.616 7.528 1.00 97.88 88 GLN A C 1
ATOM 691 O O . GLN A 1 88 ? -14.314 6.484 7.965 1.00 97.88 88 GLN A O 1
ATOM 696 N N . ALA A 1 89 ? -13.544 4.372 8.014 1.00 97.12 89 ALA A N 1
ATOM 697 C CA . ALA A 1 89 ? -14.392 3.945 9.123 1.00 97.12 89 ALA A CA 1
ATOM 698 C C . ALA A 1 89 ? -14.074 4.728 10.403 1.00 97.12 89 ALA A C 1
ATOM 700 O O . ALA A 1 89 ? -14.987 5.247 11.037 1.00 97.12 89 ALA A O 1
ATOM 701 N N . GLY A 1 90 ? -12.790 4.883 10.736 1.00 95.62 90 GLY A N 1
ATOM 702 C CA . GLY A 1 90 ? -12.331 5.662 11.885 1.00 95.62 90 GLY A CA 1
ATOM 703 C C . GLY A 1 90 ? -12.789 7.119 11.827 1.00 95.62 90 GLY A C 1
ATOM 704 O O . GLY A 1 90 ? -13.373 7.609 12.786 1.00 95.62 90 GLY A O 1
ATOM 705 N N . ALA A 1 91 ? -12.614 7.783 10.682 1.00 95.62 91 ALA A N 1
ATOM 706 C CA . ALA A 1 91 ? -13.075 9.159 10.486 1.00 95.62 91 ALA A CA 1
ATOM 707 C C . ALA A 1 91 ? -14.608 9.311 10.520 1.00 95.62 91 ALA A C 1
ATOM 709 O O . ALA A 1 91 ? -15.113 10.405 10.751 1.00 95.62 91 ALA A O 1
ATOM 710 N N . PHE A 1 92 ? -15.361 8.240 10.253 1.00 95.62 92 PHE A N 1
ATOM 711 C CA . PHE A 1 92 ? -16.821 8.246 10.342 1.00 95.62 92 PHE A CA 1
ATOM 712 C C . PHE A 1 92 ? -17.329 8.049 11.778 1.00 95.62 92 PHE A C 1
ATOM 714 O O . PHE A 1 92 ? -18.357 8.616 12.138 1.00 95.62 92 PHE A O 1
ATOM 721 N N . ILE A 1 93 ? -16.635 7.240 12.586 1.00 90.69 93 ILE A N 1
ATOM 722 C CA . ILE A 1 93 ? -17.022 6.934 13.976 1.00 90.69 93 ILE A CA 1
ATOM 723 C C . ILE A 1 93 ? -16.432 7.905 15.014 1.00 90.69 93 ILE A C 1
ATOM 725 O O . ILE A 1 93 ? -16.700 7.730 16.204 1.00 90.69 93 ILE A O 1
ATOM 729 N N . SER A 1 94 ? -15.621 8.877 14.580 1.00 79.06 94 SER A N 1
ATOM 730 C CA . SER A 1 94 ? -15.043 9.939 15.421 1.00 79.06 94 SER A CA 1
ATOM 731 C C . SER A 1 94 ? -16.082 10.922 15.953 1.00 79.06 94 SER A C 1
ATOM 733 O O . SER A 1 94 ? -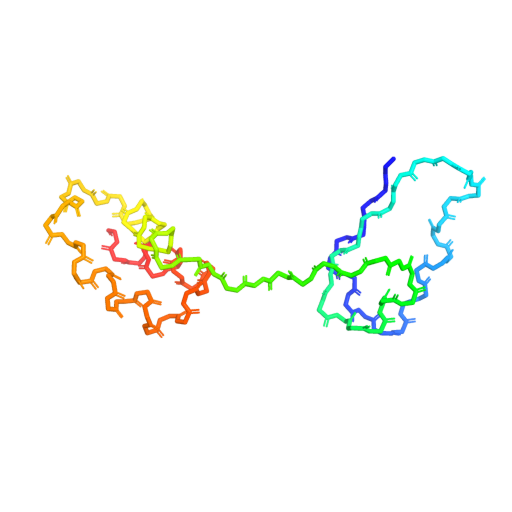16.935 11.343 15.136 1.00 79.06 94 SER A O 1
#

Foldseek 3Di:
DAEAEAPEDPPDDCVVVDDPDPDDDYYYDYPHPVCCVVDDDDDDDADDLVVLLVLLCVLLVPPPSVVCSVVSSVVCVVVVSHSVSSSVNSVVND